Protein AF-A0A0D8LEH4-F1 (afdb_monomer_lite)

Sequence (72 aa):
MSQKIIISHNNSDLYKIATYASNYAKELRTEIAPLINRLSVDYPTEAARYNGLINELVLMTGITASGIKNQI

Foldseek 3Di:
DVVVVVVVVVLVVQLVVLVVQLVVLVVVCVVCVVVLVVCCVVPVPVSVVVNVVSVVSNVVSVVSNVVSVVVD

Secondary structure (DSSP, 8-state):
-HHHHHHHHHHHHHHHHHHHHHHHHHHHHHHHHHHHHHHHHH-HHHHHHHHHHHHHHHHHHHHHHHHHHTT-

Radius of gyration: 17.08 Å; chains: 1; bounding box: 40×16×50 Å

Organism: Morganella morganii (NCBI:txid582)

Structure (mmCIF, N/CA/C/O backbone):
data_AF-A0A0D8LEH4-F1
#
_entry.id   AF-A0A0D8LEH4-F1
#
loop_
_atom_site.group_PDB
_atom_site.id
_atom_site.type_symbol
_atom_site.label_a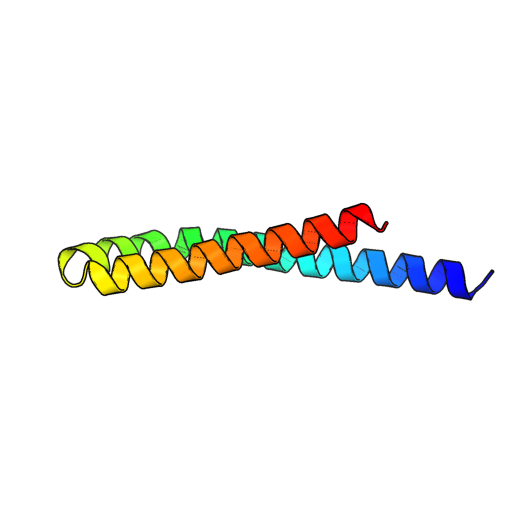tom_id
_atom_site.label_alt_id
_atom_site.label_comp_id
_atom_site.label_asym_id
_atom_site.label_entity_id
_atom_site.label_seq_id
_atom_site.pdbx_PDB_ins_code
_atom_site.Cartn_x
_atom_site.Cartn_y
_atom_site.Cartn_z
_atom_site.occupancy
_atom_site.B_iso_or_equiv
_atom_site.auth_seq_id
_atom_site.auth_comp_id
_atom_site.auth_asym_id
_atom_site.auth_atom_id
_atom_site.pdbx_PDB_model_num
ATOM 1 N N . MET A 1 1 ? 25.247 5.124 -32.705 1.00 54.09 1 MET A N 1
ATOM 2 C CA . MET A 1 1 ? 24.596 3.881 -32.219 1.00 54.09 1 MET A CA 1
ATOM 3 C C . MET A 1 1 ? 24.718 3.661 -30.707 1.00 54.09 1 MET A C 1
ATOM 5 O O . MET A 1 1 ? 23.808 3.070 -30.149 1.00 54.09 1 MET A O 1
ATOM 9 N N . SER A 1 2 ? 25.756 4.170 -30.027 1.00 60.09 2 SER A N 1
ATOM 10 C CA . SER A 1 2 ? 25.962 3.982 -28.574 1.00 60.09 2 SER A CA 1
ATOM 11 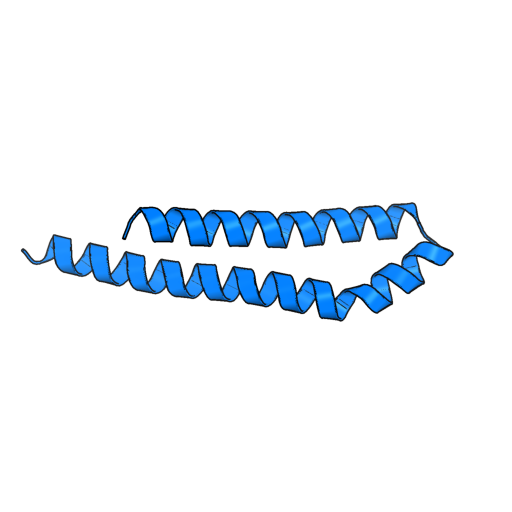C C . SER A 1 2 ? 24.860 4.586 -27.670 1.00 60.09 2 SER A C 1
ATOM 13 O O . SER A 1 2 ? 24.317 3.887 -26.820 1.00 60.09 2 SER A O 1
ATOM 15 N N . GLN A 1 3 ? 24.424 5.832 -27.904 1.00 61.56 3 GLN A N 1
ATOM 16 C CA . GLN A 1 3 ? 23.413 6.497 -27.054 1.00 61.56 3 GLN A CA 1
ATOM 17 C C . GLN A 1 3 ? 22.052 5.783 -27.006 1.00 61.56 3 GLN A C 1
ATOM 19 O O . GLN A 1 3 ? 21.432 5.721 -25.950 1.00 61.56 3 GLN A O 1
ATOM 24 N N . LYS A 1 4 ? 21.594 5.201 -28.123 1.00 59.75 4 LYS A N 1
ATOM 25 C CA . LYS A 1 4 ? 20.292 4.513 -28.195 1.00 59.75 4 LYS A CA 1
ATOM 26 C C . LYS A 1 4 ? 20.258 3.250 -27.319 1.00 59.75 4 LYS A C 1
ATOM 28 O O . LYS A 1 4 ? 19.232 2.953 -26.718 1.00 59.75 4 LYS A O 1
ATOM 33 N N . ILE A 1 5 ? 21.388 2.546 -27.210 1.00 61.22 5 ILE A N 1
ATOM 34 C CA . ILE A 1 5 ? 21.528 1.343 -26.374 1.00 61.22 5 ILE A CA 1
ATOM 35 C C . ILE A 1 5 ? 21.516 1.725 -24.888 1.00 61.22 5 ILE A C 1
ATOM 37 O O . ILE A 1 5 ? 20.789 1.103 -24.113 1.00 61.22 5 ILE A O 1
ATOM 41 N N . ILE A 1 6 ? 22.237 2.789 -24.517 1.00 63.19 6 ILE A N 1
ATOM 42 C CA . ILE A 1 6 ? 22.299 3.309 -23.139 1.00 63.19 6 ILE A CA 1
ATOM 43 C C . ILE A 1 6 ? 20.907 3.749 -22.654 1.00 63.19 6 ILE A C 1
ATOM 45 O O . ILE A 1 6 ? 20.500 3.391 -21.553 1.00 63.19 6 ILE A O 1
ATOM 49 N N . ILE A 1 7 ? 20.138 4.452 -23.495 1.00 60.53 7 ILE A N 1
ATOM 50 C CA . ILE A 1 7 ? 18.771 4.888 -23.159 1.00 60.53 7 ILE A CA 1
ATOM 51 C C . ILE A 1 7 ? 17.840 3.680 -22.948 1.00 60.53 7 ILE A C 1
ATOM 53 O O . ILE A 1 7 ? 17.086 3.649 -21.979 1.00 60.53 7 ILE A O 1
ATOM 57 N N . SER A 1 8 ? 17.926 2.652 -23.802 1.00 62.56 8 SER A N 1
ATOM 58 C CA . SER A 1 8 ? 17.083 1.453 -23.668 1.00 62.56 8 SER A CA 1
ATOM 59 C C . SER A 1 8 ? 17.366 0.638 -22.396 1.00 62.56 8 SER A C 1
ATOM 61 O O . SER A 1 8 ? 16.430 0.154 -21.760 1.00 62.56 8 SER A O 1
ATOM 63 N N . HIS A 1 9 ? 18.637 0.523 -21.985 1.00 62.81 9 HIS A N 1
ATOM 64 C CA . HIS A 1 9 ? 19.016 -0.176 -20.752 1.00 62.81 9 HIS A CA 1
ATOM 65 C C . HIS A 1 9 ? 18.506 0.567 -19.513 1.00 62.81 9 HIS A C 1
ATOM 67 O O . HIS A 1 9 ? 17.899 -0.047 -18.636 1.00 62.81 9 HIS A O 1
ATOM 73 N N . ASN A 1 10 ? 18.659 1.894 -19.489 1.00 68.19 10 ASN A N 1
ATOM 74 C CA . ASN A 1 10 ? 18.177 2.725 -18.388 1.00 68.19 10 ASN A CA 1
ATOM 75 C C . ASN A 1 10 ? 16.652 2.638 -18.231 1.00 68.19 10 ASN A C 1
ATOM 77 O O . ASN A 1 10 ? 16.162 2.516 -17.111 1.00 68.19 10 ASN A O 1
ATOM 81 N N . ASN A 1 11 ? 15.895 2.626 -19.334 1.00 72.06 11 ASN A N 1
ATOM 82 C CA . ASN A 1 11 ? 14.439 2.486 -19.264 1.00 72.06 11 ASN A CA 1
ATOM 83 C C . ASN A 1 11 ? 14.017 1.101 -18.741 1.00 72.06 11 ASN A C 1
ATOM 85 O O . ASN A 1 11 ? 13.086 1.012 -17.943 1.00 72.06 11 ASN A O 1
ATOM 89 N N . SER A 1 12 ? 14.729 0.030 -19.115 1.00 80.12 12 SER A N 1
ATOM 90 C CA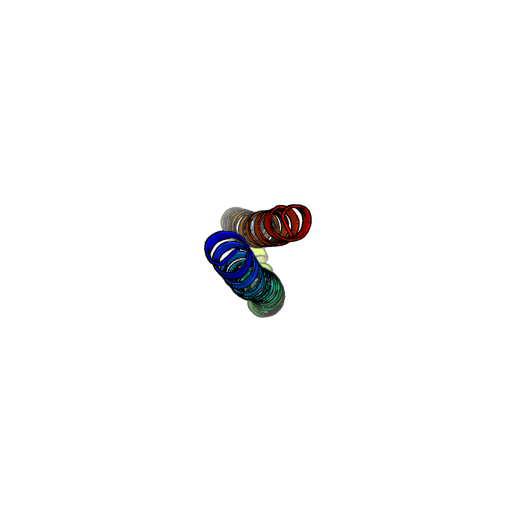 . SER A 1 12 ? 14.496 -1.321 -18.581 1.00 80.12 12 SER A CA 1
ATOM 91 C C . SER A 1 12 ? 14.688 -1.387 -17.059 1.00 80.12 12 SER A C 1
ATOM 93 O O . SER A 1 12 ? 13.860 -1.970 -16.356 1.00 80.12 12 SER A O 1
ATOM 95 N N . ASP A 1 13 ? 15.751 -0.785 -16.526 1.00 88.19 13 ASP A N 1
ATOM 96 C CA . ASP A 1 13 ? 16.006 -0.811 -15.082 1.00 88.19 13 ASP A CA 1
ATOM 97 C C . ASP A 1 13 ? 15.042 0.097 -14.306 1.00 88.19 13 ASP A C 1
ATOM 99 O O . ASP A 1 13 ? 14.527 -0.307 -13.261 1.00 88.19 13 ASP A O 1
ATOM 103 N N . LEU A 1 14 ? 14.687 1.261 -14.860 1.00 87.94 14 LEU A N 1
ATOM 104 C CA . LEU A 1 14 ? 13.631 2.118 -14.311 1.00 87.94 14 LEU A CA 1
ATOM 105 C C . LEU A 1 14 ? 12.278 1.395 -14.261 1.00 87.94 14 LEU A C 1
ATOM 107 O O . LEU A 1 14 ? 11.571 1.482 -13.256 1.00 87.94 14 LEU A O 1
ATOM 111 N N . TYR A 1 15 ? 11.931 0.633 -15.302 1.00 89.12 15 TYR A N 1
ATOM 112 C CA . TYR A 1 15 ? 10.701 -0.158 -15.319 1.00 89.12 15 TYR A CA 1
ATOM 113 C C . TYR A 1 15 ? 10.695 -1.249 -14.244 1.00 89.12 15 TYR A C 1
ATOM 115 O O . TYR A 1 15 ? 9.682 -1.429 -13.560 1.00 89.12 15 TYR A O 1
ATOM 123 N N . LYS A 1 16 ? 11.820 -1.949 -14.039 1.00 92.00 16 LYS A N 1
ATOM 124 C CA . LYS A 1 16 ? 11.953 -2.942 -12.958 1.00 92.00 16 LYS A CA 1
ATOM 125 C C . LYS A 1 16 ? 11.760 -2.299 -11.587 1.00 92.00 16 LYS A C 1
ATOM 127 O O . LYS A 1 16 ? 10.970 -2.803 -10.795 1.00 92.00 16 LYS A O 1
ATOM 132 N N . ILE A 1 17 ? 12.425 -1.172 -11.325 1.00 93.56 17 ILE A N 1
ATOM 133 C CA . ILE A 1 17 ? 12.310 -0.442 -10.052 1.00 93.56 17 ILE A CA 1
ATOM 134 C C . ILE A 1 17 ? 10.865 0.007 -9.813 1.00 93.56 17 ILE A C 1
ATOM 136 O O . ILE A 1 17 ? 10.317 -0.228 -8.737 1.00 93.56 17 ILE A O 1
ATOM 140 N N . ALA A 1 18 ? 10.216 0.594 -10.820 1.00 92.50 18 ALA A N 1
ATOM 141 C CA . ALA A 1 18 ? 8.828 1.033 -10.707 1.00 92.50 18 ALA A CA 1
ATOM 142 C C . ALA A 1 18 ? 7.861 -0.142 -10.480 1.00 92.50 18 ALA A C 1
ATOM 144 O O . ALA A 1 18 ? 6.923 -0.037 -9.688 1.00 92.50 18 ALA A O 1
ATOM 145 N N . THR A 1 19 ? 8.117 -1.284 -11.123 1.00 95.00 19 THR A N 1
ATOM 146 C CA . THR A 1 19 ? 7.349 -2.518 -10.908 1.00 95.00 19 THR A CA 1
ATOM 147 C C . THR A 1 19 ? 7.520 -3.033 -9.480 1.00 95.00 19 THR A C 1
ATOM 149 O O . THR A 1 19 ? 6.524 -3.350 -8.829 1.00 95.00 19 THR A O 1
ATOM 152 N N . TYR A 1 20 ? 8.749 -3.061 -8.956 1.00 97.00 20 TYR A N 1
ATOM 153 C CA . TYR A 1 20 ? 8.998 -3.452 -7.568 1.00 97.00 20 TYR A CA 1
ATOM 154 C C . TYR A 1 20 ? 8.304 -2.523 -6.576 1.00 97.00 20 TYR A C 1
ATOM 156 O O . TYR A 1 20 ? 7.638 -3.012 -5.668 1.00 97.00 20 TYR A O 1
ATOM 164 N N . ALA A 1 21 ? 8.370 -1.207 -6.783 1.00 96.12 21 ALA A N 1
ATOM 165 C CA . ALA A 1 21 ? 7.656 -0.248 -5.944 1.00 96.12 21 ALA A CA 1
ATOM 166 C C . ALA A 1 21 ? 6.134 -0.482 -5.971 1.00 96.12 21 ALA A C 1
ATOM 168 O O . ALA A 1 21 ? 5.486 -0.457 -4.926 1.00 96.12 21 ALA A O 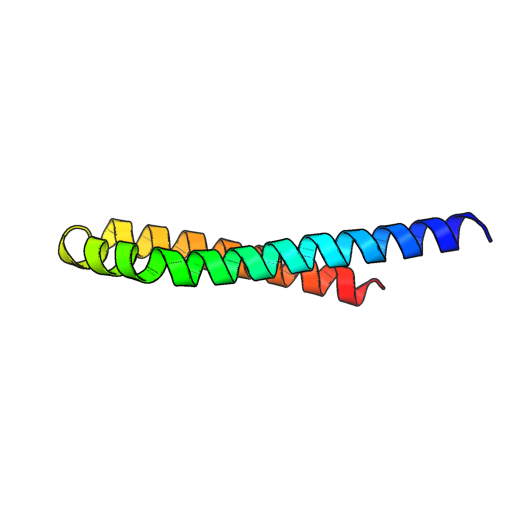1
ATOM 169 N N . SER A 1 22 ? 5.562 -0.764 -7.150 1.00 96.75 22 SER A N 1
ATOM 170 C CA . SER A 1 22 ? 4.129 -1.060 -7.284 1.00 96.75 22 SER A CA 1
ATOM 171 C C . SER A 1 22 ? 3.723 -2.349 -6.576 1.00 96.75 22 SER A C 1
ATOM 173 O O . SER A 1 22 ? 2.675 -2.390 -5.930 1.00 96.75 22 SER A O 1
ATOM 175 N N . ASN A 1 23 ? 4.542 -3.395 -6.668 1.00 97.88 23 ASN A N 1
ATOM 176 C CA . ASN A 1 23 ? 4.284 -4.653 -5.973 1.00 97.88 23 ASN A CA 1
ATOM 177 C C . ASN A 1 23 ? 4.394 -4.477 -4.458 1.00 97.88 23 ASN A C 1
ATOM 179 O O . ASN A 1 23 ? 3.465 -4.841 -3.741 1.00 97.88 23 ASN A O 1
ATOM 183 N N . TYR A 1 24 ? 5.448 -3.809 -3.990 1.00 98.06 24 TYR A N 1
ATOM 184 C CA . TYR A 1 24 ? 5.644 -3.535 -2.572 1.00 98.06 24 TYR A CA 1
ATOM 185 C C . TYR A 1 24 ? 4.498 -2.707 -1.974 1.00 98.06 24 TYR A C 1
ATOM 187 O O . TYR A 1 24 ? 4.008 -3.019 -0.895 1.00 98.06 24 TYR A O 1
ATOM 195 N N . ALA A 1 25 ? 3.986 -1.698 -2.688 1.00 98.06 25 ALA A N 1
ATOM 196 C CA . ALA A 1 25 ? 2.831 -0.923 -2.229 1.00 98.06 25 ALA A CA 1
ATOM 197 C C . ALA A 1 25 ? 1.560 -1.784 -2.061 1.00 98.06 25 ALA A C 1
ATOM 199 O O . ALA A 1 25 ? 0.784 -1.576 -1.125 1.00 98.06 25 ALA A O 1
ATOM 200 N N . LYS A 1 26 ? 1.337 -2.763 -2.950 1.00 98.19 26 LYS A N 1
ATOM 201 C CA . LYS A 1 26 ? 0.195 -3.695 -2.866 1.00 98.19 26 LYS A CA 1
ATOM 202 C C . LYS A 1 26 ? 0.351 -4.687 -1.714 1.00 98.19 26 LYS A C 1
ATOM 204 O O . LYS A 1 26 ? -0.627 -4.970 -1.018 1.00 98.19 26 LYS A O 1
ATOM 209 N N . GLU A 1 27 ? 1.562 -5.198 -1.515 1.00 98.44 27 GLU A N 1
ATOM 210 C CA . GLU A 1 27 ? 1.902 -6.066 -0.385 1.00 98.44 27 GLU A CA 1
ATOM 211 C C . GLU A 1 27 ? 1.707 -5.319 0.934 1.00 98.44 27 GLU A C 1
ATOM 213 O O . GLU A 1 27 ? 0.938 -5.778 1.776 1.00 98.44 27 GLU A O 1
ATOM 218 N N . LEU A 1 28 ? 2.258 -4.106 1.050 1.00 98.00 28 LEU A N 1
ATOM 219 C CA . LEU A 1 28 ? 2.085 -3.240 2.213 1.00 98.00 28 LEU A CA 1
ATOM 220 C C . LEU A 1 28 ? 0.605 -3.000 2.518 1.00 98.00 28 LEU A C 1
ATOM 222 O O . LEU A 1 28 ? 0.186 -3.165 3.659 1.00 98.00 28 LEU A O 1
ATOM 226 N N . ARG A 1 29 ? -0.216 -2.671 1.509 1.00 97.88 29 ARG A N 1
ATOM 227 C CA . ARG A 1 29 ? -1.670 -2.516 1.686 1.00 97.88 29 ARG A CA 1
ATOM 228 C C . ARG A 1 29 ? -2.315 -3.761 2.287 1.00 97.88 29 ARG A C 1
ATOM 230 O O . ARG A 1 29 ? -3.184 -3.641 3.148 1.00 97.88 29 ARG A O 1
ATOM 237 N N . THR A 1 30 ? -1.921 -4.933 1.806 1.00 98.31 30 THR A N 1
ATOM 238 C CA . THR A 1 30 ? -2.457 -6.213 2.277 1.00 98.31 30 THR A CA 1
ATOM 239 C C . THR A 1 30 ? -2.037 -6.474 3.721 1.00 98.31 30 THR A C 1
ATOM 241 O O . THR A 1 30 ? -2.873 -6.836 4.546 1.00 98.31 30 THR A O 1
ATOM 244 N N . GLU A 1 31 ? -0.769 -6.228 4.042 1.00 98.31 31 GLU A N 1
ATOM 245 C CA . GLU A 1 31 ? -0.192 -6.456 5.365 1.00 98.31 31 GLU A CA 1
ATOM 246 C C . GLU A 1 31 ? -0.777 -5.522 6.435 1.00 98.31 31 GLU A C 1
ATOM 248 O O . GLU A 1 31 ? -1.074 -5.962 7.545 1.00 98.31 31 GLU A O 1
ATOM 253 N N . ILE A 1 32 ? -1.020 -4.248 6.104 1.00 97.62 32 ILE A N 1
ATOM 254 C CA . ILE A 1 32 ? -1.549 -3.267 7.066 1.00 97.62 32 ILE A CA 1
ATOM 255 C C . ILE A 1 32 ? -3.076 -3.281 7.186 1.00 97.62 32 ILE A C 1
ATOM 257 O O . ILE A 1 32 ? -3.614 -2.697 8.129 1.00 97.62 32 ILE A O 1
ATOM 261 N N . ALA A 1 33 ? -3.798 -3.933 6.268 1.00 97.62 33 ALA A N 1
ATOM 262 C CA . ALA A 1 33 ? -5.262 -3.945 6.269 1.00 97.62 33 ALA A CA 1
ATOM 263 C C . ALA A 1 33 ? -5.877 -4.392 7.614 1.00 97.62 33 ALA A C 1
ATOM 265 O O . ALA A 1 33 ? -6.797 -3.719 8.083 1.00 97.62 33 ALA A O 1
ATOM 266 N N . PRO A 1 34 ? -5.378 -5.438 8.311 1.00 98.06 34 PRO A N 1
ATOM 267 C CA . PRO A 1 34 ? -5.898 -5.811 9.627 1.00 98.06 34 PRO A CA 1
ATOM 268 C C . PRO A 1 34 ? -5.739 -4.707 10.680 1.00 98.06 34 PRO A C 1
ATOM 270 O O . PRO A 1 34 ? -6.618 -4.537 11.524 1.00 98.06 34 PRO A O 1
ATOM 273 N N . LEU A 1 35 ? -4.642 -3.944 10.631 1.00 97.44 35 LEU A N 1
ATOM 274 C CA . LEU A 1 35 ? -4.393 -2.834 11.555 1.00 97.44 35 LEU A CA 1
ATOM 275 C C . LEU A 1 35 ? -5.341 -1.667 11.276 1.00 97.44 35 LEU A C 1
ATOM 277 O O . LEU A 1 35 ? -5.935 -1.134 12.210 1.00 97.44 35 LEU A O 1
ATOM 281 N N . ILE A 1 36 ? -5.542 -1.318 10.002 1.00 97.69 36 ILE A N 1
ATOM 282 C CA . ILE A 1 36 ? -6.502 -0.278 9.611 1.00 97.69 36 ILE A CA 1
ATOM 283 C C . ILE A 1 36 ? -7.932 -0.690 9.984 1.00 97.69 36 ILE A C 1
ATOM 285 O O . ILE A 1 36 ? -8.695 0.131 10.487 1.00 97.69 36 ILE A O 1
ATOM 289 N N . ASN A 1 37 ? -8.290 -1.963 9.808 1.00 97.12 37 ASN A N 1
ATOM 290 C CA . ASN A 1 37 ? -9.608 -2.468 10.189 1.00 97.12 37 ASN A CA 1
ATOM 291 C C . ASN A 1 37 ? -9.841 -2.359 11.701 1.00 97.12 37 ASN A C 1
ATOM 293 O O . ASN A 1 37 ? -10.907 -1.917 12.118 1.00 97.12 37 ASN A O 1
ATOM 297 N N . ARG A 1 38 ? -8.843 -2.692 12.531 1.00 97.75 38 ARG A N 1
ATOM 298 C CA . ARG A 1 38 ? -8.926 -2.460 13.985 1.00 97.75 38 ARG A CA 1
ATOM 299 C C . ARG A 1 38 ? -9.072 -0.976 14.308 1.00 97.75 38 ARG A C 1
ATOM 301 O O . ARG A 1 38 ? -9.948 -0.614 15.081 1.00 97.75 38 ARG A O 1
ATOM 308 N N . LEU A 1 39 ? -8.269 -0.127 13.666 1.00 97.19 39 LEU A N 1
ATOM 309 C CA . LEU A 1 39 ? -8.336 1.321 13.848 1.00 97.19 39 LEU A CA 1
ATOM 310 C C . LEU A 1 39 ? -9.718 1.879 13.477 1.00 97.19 39 LEU A C 1
ATOM 312 O O . LEU A 1 39 ? -10.173 2.822 14.107 1.00 97.19 39 LEU A O 1
ATOM 316 N N . SER A 1 40 ? -10.408 1.280 12.503 1.00 97.56 40 SER A N 1
ATOM 317 C CA . SER A 1 40 ? -11.719 1.754 12.044 1.00 97.56 40 SER A CA 1
ATOM 318 C C . SER A 1 40 ? -12.840 1.641 13.082 1.00 97.56 40 SER A C 1
ATOM 320 O O . SER A 1 40 ? -13.856 2.314 12.931 1.00 97.56 40 SER A O 1
ATOM 322 N N . VAL A 1 41 ? -12.652 0.826 14.128 1.00 97.44 41 VAL A N 1
ATOM 323 C CA . VAL A 1 41 ? -13.614 0.670 15.229 1.00 97.44 41 VAL A CA 1
ATOM 324 C C . VAL A 1 41 ? -13.599 1.895 16.143 1.00 97.44 41 VAL A C 1
ATOM 326 O O . VAL A 1 41 ? -14.652 2.463 16.421 1.00 97.44 41 VAL A O 1
ATOM 329 N N . ASP A 1 42 ? -12.407 2.320 16.562 1.00 97.44 42 ASP A N 1
ATOM 330 C CA . ASP A 1 42 ? -12.238 3.385 17.557 1.00 97.44 42 ASP A CA 1
ATOM 331 C C . ASP A 1 42 ? -11.968 4.758 16.909 1.00 97.44 42 ASP A C 1
ATOM 333 O O . ASP A 1 42 ? -12.318 5.799 17.464 1.00 97.44 42 ASP A O 1
ATOM 337 N N . TYR A 1 43 ? -11.366 4.764 15.715 1.00 98.06 43 TYR A N 1
ATOM 338 C CA . TYR A 1 43 ? -10.875 5.949 15.000 1.00 98.06 43 TYR A CA 1
ATOM 339 C C . TYR A 1 43 ? -11.197 5.867 13.492 1.00 98.06 43 TYR A C 1
ATOM 341 O O . TYR A 1 43 ? -10.301 5.733 12.646 1.00 98.06 43 TYR A O 1
ATOM 349 N N . PRO A 1 44 ? -12.488 5.923 13.109 1.00 97.50 44 PRO A N 1
ATOM 350 C CA . PRO A 1 44 ? -12.923 5.712 11.726 1.00 97.50 44 PRO A CA 1
ATOM 351 C C . PRO A 1 44 ? -12.364 6.752 10.743 1.00 97.50 44 PRO A C 1
ATOM 353 O O . PRO A 1 44 ? -12.036 6.409 9.605 1.00 97.50 44 PRO A O 1
ATOM 356 N N . THR A 1 45 ? -12.206 8.008 11.172 1.00 98.25 45 THR A N 1
ATOM 357 C CA . THR A 1 45 ? -11.655 9.087 10.337 1.00 98.25 45 THR A CA 1
ATOM 358 C C . THR A 1 45 ? -10.182 8.840 10.009 1.00 98.25 45 THR A C 1
ATOM 360 O O . THR A 1 45 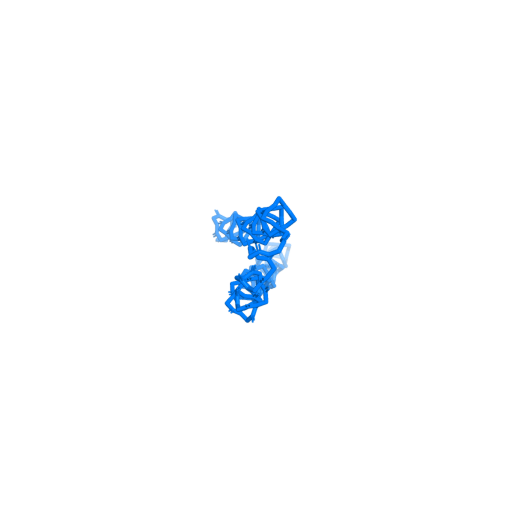? -9.768 8.939 8.852 1.00 98.25 45 THR A O 1
ATOM 363 N N . GLU A 1 46 ? -9.380 8.466 11.003 1.00 98.25 46 GLU A N 1
ATOM 364 C CA . GLU A 1 46 ? -7.966 8.138 10.843 1.00 98.25 46 GLU A CA 1
ATOM 365 C C . GLU A 1 46 ? -7.782 6.882 9.988 1.00 98.25 46 GLU A C 1
ATOM 367 O O . GLU A 1 46 ? -6.926 6.864 9.100 1.00 98.25 46 GLU A O 1
ATOM 372 N N . ALA A 1 47 ? -8.617 5.859 10.194 1.00 98.38 47 ALA A N 1
ATOM 373 C CA . ALA A 1 47 ? -8.616 4.651 9.376 1.00 98.38 47 ALA A CA 1
ATOM 374 C C . ALA A 1 47 ? -8.929 4.953 7.905 1.00 98.38 47 ALA A C 1
ATOM 376 O O . ALA A 1 47 ? -8.223 4.476 7.013 1.00 98.38 47 ALA A O 1
ATOM 377 N N . ALA A 1 48 ? -9.933 5.794 7.637 1.00 98.06 48 ALA A N 1
ATOM 378 C CA . ALA A 1 48 ? -10.247 6.248 6.286 1.00 98.06 48 ALA A CA 1
ATOM 379 C C . ALA A 1 48 ? -9.079 7.032 5.664 1.00 98.06 48 ALA A C 1
ATOM 381 O O . ALA A 1 48 ? -8.719 6.781 4.513 1.00 98.06 48 ALA A O 1
ATOM 382 N N . ARG A 1 49 ? -8.431 7.919 6.434 1.00 98.44 49 ARG A N 1
ATOM 383 C CA . ARG A 1 49 ? -7.250 8.670 5.981 1.00 98.44 49 ARG A CA 1
ATOM 384 C C . ARG A 1 49 ? -6.100 7.739 5.590 1.00 98.44 49 ARG A C 1
ATOM 386 O O . ARG A 1 49 ? -5.534 7.905 4.514 1.00 98.44 49 ARG A O 1
ATOM 393 N N . TYR A 1 50 ? -5.762 6.753 6.422 1.00 98.06 50 TYR A N 1
ATOM 394 C CA . TYR A 1 50 ? -4.685 5.805 6.111 1.00 98.06 50 TYR A CA 1
ATOM 395 C C . TYR A 1 50 ? -5.020 4.901 4.924 1.00 98.06 50 TYR A C 1
ATOM 397 O O . TYR A 1 50 ? -4.155 4.679 4.077 1.00 98.06 50 TYR A O 1
ATOM 405 N N . ASN A 1 51 ? -6.275 4.457 4.803 1.00 97.38 51 ASN A N 1
ATOM 406 C CA . ASN A 1 51 ? -6.750 3.759 3.608 1.00 97.38 51 ASN A CA 1
ATOM 407 C C . ASN A 1 51 ? -6.611 4.620 2.343 1.00 97.38 51 ASN A C 1
ATOM 409 O O . ASN A 1 51 ? -6.225 4.110 1.292 1.00 97.38 51 ASN A O 1
ATOM 413 N N . GLY A 1 52 ? -6.899 5.920 2.429 1.00 98.00 52 GLY A N 1
ATOM 414 C CA . GLY A 1 52 ? -6.689 6.858 1.327 1.00 98.00 52 GLY A CA 1
ATOM 415 C C . GLY A 1 52 ? -5.222 6.920 0.900 1.00 98.00 52 GLY A C 1
ATOM 416 O O . GLY A 1 52 ? -4.910 6.653 -0.258 1.00 98.00 52 GLY A O 1
ATOM 417 N N . LEU A 1 53 ? -4.323 7.174 1.855 1.00 98.31 53 LEU A N 1
ATOM 418 C CA . LEU A 1 53 ? -2.884 7.309 1.600 1.00 98.31 53 LEU A CA 1
ATOM 419 C C . LEU A 1 53 ? -2.268 6.045 0.979 1.00 98.31 53 LEU A C 1
ATOM 421 O O . LEU A 1 53 ? -1.492 6.140 0.030 1.00 98.31 53 LEU A O 1
ATOM 425 N N . ILE A 1 54 ? -2.622 4.851 1.470 1.00 97.75 54 ILE A N 1
ATOM 426 C CA . ILE A 1 54 ? -2.080 3.606 0.906 1.00 97.75 54 ILE A CA 1
ATOM 427 C C . ILE A 1 54 ? -2.630 3.321 -0.498 1.00 97.75 54 ILE A C 1
ATOM 429 O O . ILE A 1 54 ? -1.899 2.839 -1.364 1.00 97.75 54 ILE A O 1
ATOM 433 N N . ASN A 1 55 ? -3.899 3.649 -0.760 1.00 97.31 55 ASN A N 1
ATOM 434 C CA . ASN A 1 55 ? -4.479 3.509 -2.094 1.00 97.31 55 ASN A CA 1
ATOM 435 C C . ASN A 1 55 ? -3.831 4.473 -3.094 1.00 97.31 55 ASN A C 1
ATOM 437 O O . ASN A 1 55 ? -3.556 4.074 -4.226 1.00 97.31 55 ASN A 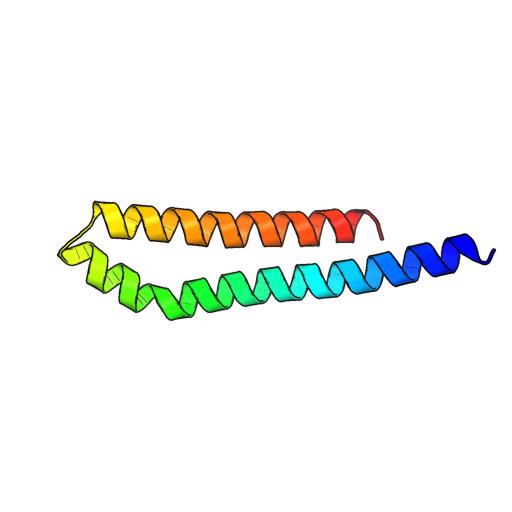O 1
ATOM 441 N N . GLU A 1 56 ? -3.544 5.705 -2.674 1.00 98.25 56 GLU A N 1
ATOM 442 C CA . GLU A 1 56 ? -2.826 6.683 -3.489 1.00 98.25 56 GLU A CA 1
ATOM 443 C C . GLU A 1 56 ? -1.400 6.209 -3.803 1.00 98.25 56 GLU A C 1
ATOM 445 O O . GLU A 1 56 ? -0.988 6.244 -4.962 1.00 98.25 56 GLU A O 1
ATOM 450 N N . LEU A 1 57 ? -0.685 5.639 -2.826 1.00 97.75 57 LEU A N 1
ATOM 451 C CA . LEU A 1 57 ? 0.638 5.049 -3.052 1.00 97.75 57 LEU A CA 1
ATOM 452 C C . LEU A 1 57 ? 0.603 3.912 -4.090 1.00 97.75 57 LEU A C 1
ATOM 454 O O . LEU A 1 57 ? 1.437 3.870 -5.001 1.00 97.75 57 LEU A O 1
ATOM 458 N N . VAL A 1 58 ? -0.368 2.997 -3.987 1.00 97.81 58 VAL A N 1
ATOM 459 C CA . VAL A 1 58 ? -0.558 1.910 -4.967 1.00 97.81 58 VAL A CA 1
ATOM 460 C C . VAL A 1 58 ? -0.855 2.473 -6.360 1.00 97.81 58 VAL A C 1
ATOM 462 O O . VAL A 1 58 ? -0.306 1.988 -7.353 1.00 97.81 58 VAL A O 1
ATOM 465 N N . LEU A 1 59 ? -1.695 3.507 -6.446 1.00 97.69 59 LEU A N 1
ATOM 466 C CA . LEU A 1 59 ? -2.046 4.154 -7.707 1.00 97.69 59 LEU A CA 1
ATOM 467 C C . LEU A 1 59 ? -0.830 4.833 -8.351 1.00 97.69 59 LEU A C 1
ATOM 469 O O . LEU A 1 59 ? -0.522 4.559 -9.510 1.00 97.69 59 LEU A O 1
ATOM 473 N N . MET A 1 60 ? -0.112 5.677 -7.606 1.00 97.62 60 MET A N 1
ATOM 474 C CA . MET A 1 60 ? 1.040 6.434 -8.111 1.00 97.62 60 MET A CA 1
ATOM 475 C C . MET A 1 60 ? 2.157 5.514 -8.610 1.00 97.62 60 MET A C 1
ATOM 477 O O . MET A 1 60 ? 2.714 5.728 -9.690 1.00 97.62 60 MET A O 1
ATOM 481 N N . THR A 1 61 ? 2.466 4.458 -7.855 1.00 95.31 61 THR A N 1
ATOM 482 C CA . THR A 1 61 ? 3.493 3.480 -8.244 1.00 95.31 61 THR A CA 1
ATOM 483 C C . THR A 1 61 ? 3.064 2.665 -9.468 1.00 95.31 61 THR A C 1
ATOM 485 O O . THR A 1 61 ? 3.871 2.443 -10.372 1.00 95.31 61 THR A O 1
ATOM 488 N N . GLY A 1 62 ? 1.784 2.288 -9.561 1.00 94.69 62 GLY A N 1
ATOM 489 C CA . GLY A 1 62 ? 1.223 1.598 -10.727 1.00 94.69 62 GLY A CA 1
ATOM 490 C C . GLY A 1 62 ? 1.212 2.451 -12.002 1.00 94.69 62 GLY A C 1
ATOM 491 O O . GLY A 1 62 ? 1.596 1.967 -13.072 1.00 94.69 62 GLY A O 1
ATOM 492 N N . ILE A 1 63 ? 0.827 3.728 -11.894 1.00 95.56 63 ILE A N 1
ATOM 493 C CA . ILE A 1 63 ? 0.882 4.696 -13.002 1.00 95.56 63 ILE A CA 1
ATOM 494 C C . ILE A 1 63 ? 2.328 4.890 -13.459 1.00 95.56 63 ILE A C 1
ATOM 496 O O . ILE A 1 63 ? 2.591 4.848 -14.657 1.00 95.56 63 ILE A O 1
ATOM 500 N N . THR A 1 64 ? 3.271 5.034 -12.525 1.00 92.75 64 THR A N 1
ATOM 501 C CA . THR A 1 64 ? 4.698 5.203 -12.844 1.00 92.75 64 THR A CA 1
ATOM 502 C C . THR A 1 64 ? 5.238 4.008 -13.633 1.00 92.75 64 THR A C 1
ATOM 504 O O . THR A 1 64 ? 5.825 4.190 -14.700 1.00 92.75 64 THR A O 1
ATOM 507 N N . ALA A 1 65 ? 4.985 2.780 -13.168 1.00 91.88 65 ALA A N 1
ATOM 508 C CA . ALA A 1 65 ? 5.419 1.572 -13.871 1.00 91.88 65 ALA A CA 1
ATOM 509 C C . ALA A 1 65 ? 4.808 1.471 -15.278 1.00 91.88 65 ALA A C 1
ATOM 511 O O . ALA A 1 65 ? 5.510 1.180 -16.246 1.00 91.88 65 ALA A O 1
ATOM 512 N N . SER A 1 66 ? 3.511 1.768 -15.403 1.00 91.81 66 SER A N 1
ATOM 513 C CA . SER A 1 66 ? 2.803 1.747 -16.690 1.00 91.81 66 SER A CA 1
ATOM 514 C C . SER A 1 66 ? 3.316 2.823 -17.650 1.00 91.81 66 SER A C 1
ATOM 516 O O . SER A 1 66 ? 3.479 2.564 -18.840 1.00 91.81 66 SER A O 1
ATOM 518 N N . GLY A 1 67 ? 3.616 4.017 -17.134 1.00 90.44 67 GLY A N 1
ATOM 519 C CA . GLY A 1 67 ? 4.171 5.125 -17.904 1.00 90.44 67 GLY A CA 1
ATOM 520 C C . GLY A 1 67 ? 5.529 4.783 -18.510 1.00 90.44 67 GLY A C 1
ATOM 521 O O . GLY A 1 67 ? 5.728 5.012 -19.698 1.00 90.44 67 GLY A O 1
ATOM 522 N N . ILE A 1 68 ? 6.427 4.171 -17.731 1.00 88.38 68 ILE A N 1
ATOM 523 C CA . ILE A 1 68 ? 7.743 3.737 -18.225 1.00 88.38 68 ILE A CA 1
ATOM 524 C C . ILE A 1 68 ? 7.590 2.584 -19.224 1.00 88.38 68 ILE A C 1
ATOM 526 O O . ILE A 1 68 ? 8.241 2.597 -20.264 1.00 88.38 68 ILE A O 1
ATOM 530 N N . LYS A 1 69 ? 6.694 1.619 -18.964 1.00 85.94 69 LYS A N 1
ATOM 531 C CA . LYS A 1 69 ? 6.416 0.511 -19.895 1.00 85.94 69 LYS A CA 1
ATOM 532 C C . LYS A 1 69 ? 6.019 1.005 -21.284 1.00 85.94 69 LYS A C 1
ATOM 534 O O . LYS A 1 69 ? 6.455 0.434 -22.271 1.00 85.94 69 LYS A O 1
ATOM 539 N N . ASN A 1 70 ? 5.210 2.060 -21.356 1.00 86.50 70 ASN A N 1
ATOM 540 C CA . ASN A 1 70 ? 4.753 2.636 -22.623 1.00 86.50 70 ASN A CA 1
ATOM 541 C C . ASN A 1 70 ? 5.851 3.421 -23.373 1.00 86.50 70 ASN A C 1
ATOM 543 O O . ASN A 1 70 ? 5.610 3.874 -24.489 1.00 86.50 70 ASN A O 1
ATOM 547 N N . GLN A 1 71 ? 7.025 3.619 -22.762 1.00 78.94 71 GLN A N 1
ATOM 548 C CA . GLN A 1 71 ? 8.184 4.315 -23.337 1.00 78.94 71 GLN A CA 1
ATOM 549 C C . GLN A 1 71 ? 9.319 3.362 -23.763 1.00 78.94 71 GLN A C 1
ATOM 551 O O . GLN A 1 71 ? 10.335 3.832 -24.284 1.00 78.94 71 GLN A O 1
ATOM 556 N N . ILE A 1 72 ? 9.178 2.056 -23.506 1.00 71.62 72 ILE A N 1
ATOM 557 C CA . ILE A 1 72 ? 10.114 0.984 -23.898 1.00 71.62 72 ILE A CA 1
ATOM 558 C C . ILE A 1 72 ? 9.576 0.297 -25.148 1.00 71.62 72 ILE A C 1
ATOM 560 O O . ILE A 1 72 ? 10.389 0.081 -26.074 1.00 71.62 72 ILE A O 1
#

pLDDT: mean 89.96, std 12.83, range [54.09, 98.44]